Protein AF-A0A1Q3WYA9-F1 (afdb_monomer_lite)

Radius of gyration: 14.24 Å; chains: 1; bounding box: 29×45×31 Å

Secondary structure (DSSP, 8-state):
------HHHHHHHHHHHTTTS--STT-PPPPTTSPPPHHHHHHHHHHHHHHHHTS-TTTTHHHHHHHTT--SSSHHHHHHHHHHHHHHHHHHHHHHHHHHTT-----

Structure (mmCIF, N/CA/C/O backbone):
data_AF-A0A1Q3WYA9-F1
#
_entry.id   AF-A0A1Q3WYA9-F1
#
loop_
_atom_site.group_PDB
_atom_site.id
_atom_site.type_symbol
_atom_site.label_atom_id
_atom_site.label_alt_id
_atom_site.label_comp_id
_atom_site.label_asym_id
_atom_site.label_entity_id
_atom_site.label_seq_id
_atom_site.pdbx_PDB_ins_code
_atom_site.Cartn_x
_atom_site.Cartn_y
_atom_site.Cartn_z
_atom_site.occupancy
_atom_site.B_iso_or_equiv
_atom_site.auth_seq_id
_atom_site.auth_comp_id
_atom_site.auth_asym_id
_atom_site.auth_atom_id
_atom_site.pdbx_PDB_model_num
ATOM 1 N N . MET A 1 1 ? 15.818 13.864 0.229 1.00 31.34 1 MET A N 1
ATOM 2 C CA . MET A 1 1 ? 14.971 14.364 -0.875 1.00 31.34 1 MET A CA 1
ATOM 3 C C . MET A 1 1 ? 13.543 13.961 -0.566 1.00 31.34 1 MET A C 1
ATOM 5 O O . MET A 1 1 ? 13.309 12.777 -0.371 1.00 31.34 1 MET A O 1
ATOM 9 N N . ALA A 1 2 ? 12.631 14.918 -0.400 1.00 34.28 2 ALA A N 1
ATOM 10 C CA . ALA A 1 2 ? 11.231 14.613 -0.121 1.00 34.28 2 ALA A CA 1
ATOM 11 C C . ALA A 1 2 ? 10.570 14.131 -1.419 1.00 34.28 2 ALA A C 1
ATOM 13 O O . ALA A 1 2 ? 10.120 14.933 -2.233 1.00 34.28 2 ALA A O 1
ATOM 14 N N . THR A 1 3 ? 10.584 12.822 -1.653 1.00 47.31 3 THR A N 1
ATOM 15 C CA . THR A 1 3 ? 9.791 12.201 -2.712 1.00 47.31 3 THR A CA 1
ATOM 16 C C . THR A 1 3 ? 8.322 12.401 -2.361 1.00 47.31 3 THR A C 1
ATOM 18 O O . THR A 1 3 ? 7.844 11.914 -1.335 1.00 47.31 3 THR A O 1
ATOM 21 N N . GLN A 1 4 ? 7.603 13.175 -3.176 1.00 56.03 4 GLN A N 1
ATOM 22 C CA . GLN A 1 4 ? 6.151 13.272 -3.057 1.00 56.03 4 GLN A CA 1
ATOM 23 C C . GLN A 1 4 ? 5.555 11.852 -3.094 1.00 56.03 4 GLN A C 1
ATOM 25 O O . GLN A 1 4 ? 6.060 11.013 -3.848 1.00 56.03 4 GLN A O 1
ATOM 30 N N . PRO A 1 5 ? 4.523 11.548 -2.283 1.00 63.25 5 PRO A N 1
ATOM 31 C CA . PRO A 1 5 ? 3.864 10.248 -2.325 1.00 63.25 5 PRO A CA 1
ATOM 32 C C . PRO A 1 5 ? 3.438 9.916 -3.761 1.00 63.25 5 PRO A C 1
ATOM 34 O O . PRO A 1 5 ? 2.602 10.610 -4.337 1.00 63.25 5 PRO A O 1
ATOM 37 N N . ASN A 1 6 ? 4.029 8.873 -4.353 1.00 76.25 6 ASN A N 1
ATOM 38 C CA . ASN A 1 6 ? 3.705 8.462 -5.716 1.00 76.25 6 ASN A CA 1
ATOM 39 C C . ASN A 1 6 ? 2.434 7.605 -5.699 1.00 76.25 6 ASN A C 1
ATOM 41 O O . ASN A 1 6 ? 2.474 6.372 -5.659 1.00 76.25 6 ASN A O 1
ATOM 45 N N . VAL A 1 7 ? 1.295 8.296 -5.679 1.00 82.56 7 VAL A N 1
ATOM 46 C CA . VAL A 1 7 ? -0.028 7.671 -5.623 1.00 82.56 7 VAL A CA 1
ATOM 47 C C . VAL A 1 7 ? -0.285 6.815 -6.863 1.00 82.56 7 VAL A C 1
ATOM 49 O O . VAL A 1 7 ? -0.921 5.773 -6.743 1.00 82.56 7 VAL A O 1
ATOM 52 N N . ASP A 1 8 ? 0.229 7.193 -8.032 1.00 85.81 8 ASP A N 1
ATOM 53 C CA . ASP A 1 8 ? -0.004 6.438 -9.266 1.00 85.81 8 ASP A CA 1
ATOM 54 C C . ASP A 1 8 ? 0.756 5.111 -9.284 1.00 85.81 8 ASP A C 1
ATOM 56 O O . ASP A 1 8 ? 0.204 4.102 -9.719 1.00 85.81 8 ASP A O 1
ATOM 60 N N . LEU A 1 9 ? 1.954 5.061 -8.697 1.00 88.19 9 LEU A N 1
ATOM 61 C CA . LEU A 1 9 ? 2.679 3.808 -8.492 1.00 88.19 9 LEU A CA 1
ATOM 62 C C . LEU A 1 9 ? 1.961 2.886 -7.491 1.00 88.19 9 LEU A C 1
ATOM 64 O O . LEU A 1 9 ? 1.868 1.681 -7.723 1.00 88.19 9 LEU A O 1
ATOM 68 N N . LEU A 1 10 ? 1.388 3.437 -6.412 1.00 89.50 10 LEU A N 1
ATOM 69 C CA . LEU A 1 10 ? 0.550 2.669 -5.479 1.00 89.50 10 LEU A CA 1
ATOM 70 C C . LEU A 1 10 ? -0.722 2.146 -6.165 1.00 89.50 10 LEU A C 1
ATOM 72 O O . LEU A 1 10 ? -1.068 0.976 -5.992 1.00 89.50 10 LEU A O 1
ATOM 76 N N . LYS A 1 11 ? -1.402 2.980 -6.962 1.00 89.12 11 LYS A N 1
ATOM 77 C CA . LYS A 1 11 ? -2.570 2.567 -7.756 1.00 89.12 11 LYS A CA 1
ATOM 78 C C . LYS A 1 11 ? -2.196 1.467 -8.740 1.00 89.12 11 LYS A C 1
ATOM 80 O O . LYS A 1 11 ? -2.910 0.475 -8.803 1.00 89.12 11 LYS A O 1
ATOM 85 N N . GLN A 1 12 ? -1.081 1.606 -9.461 1.00 89.56 12 GLN A N 1
ATOM 86 C CA . GLN A 1 12 ? -0.602 0.591 -10.400 1.00 89.56 12 GLN A CA 1
ATOM 87 C C . GLN A 1 12 ? -0.293 -0.722 -9.684 1.00 89.56 12 GLN A C 1
ATOM 89 O O . GLN A 1 12 ? -0.669 -1.783 -10.175 1.00 89.56 12 GLN A O 1
ATOM 94 N N . TYR A 1 13 ? 0.338 -0.669 -8.511 1.00 90.25 13 TYR A N 1
ATOM 95 C CA . TYR A 1 13 ? 0.599 -1.864 -7.716 1.00 90.25 13 TYR A CA 1
ATOM 96 C C . TYR A 1 13 ? -0.705 -2.547 -7.295 1.00 90.25 13 TYR A C 1
ATOM 98 O O . TYR A 1 13 ? -0.892 -3.725 -7.582 1.00 90.25 13 TYR A O 1
ATOM 106 N N . ILE A 1 14 ? -1.652 -1.803 -6.712 1.00 89.56 14 ILE A N 1
ATOM 107 C CA . ILE A 1 14 ? -2.977 -2.323 -6.337 1.00 89.56 14 ILE A CA 1
ATOM 108 C C . ILE A 1 14 ? -3.692 -2.918 -7.561 1.00 89.56 14 ILE A C 1
ATOM 110 O O . ILE A 1 14 ? -4.142 -4.056 -7.495 1.00 89.56 14 ILE A O 1
ATOM 114 N N . GLN A 1 15 ? -3.726 -2.195 -8.684 1.00 88.88 15 GLN A N 1
ATOM 115 C CA . GLN A 1 15 ? -4.323 -2.619 -9.955 1.00 88.88 15 GLN A CA 1
ATOM 116 C C . GLN A 1 15 ? -3.678 -3.900 -10.502 1.00 88.88 15 GLN A C 1
ATOM 118 O O . GLN A 1 15 ? -4.369 -4.728 -11.080 1.00 88.88 15 GLN A O 1
ATOM 123 N N . THR A 1 16 ? -2.371 -4.086 -10.300 1.00 88.88 16 THR A N 1
ATOM 124 C CA . THR A 1 16 ? -1.647 -5.309 -10.689 1.00 88.88 16 THR A CA 1
ATOM 125 C C . THR A 1 16 ? -2.043 -6.494 -9.809 1.00 88.88 16 THR A C 1
ATOM 127 O O . THR A 1 16 ? -2.221 -7.598 -10.312 1.00 88.88 16 THR A O 1
ATOM 130 N N . LEU A 1 17 ? -2.235 -6.272 -8.504 1.00 84.56 17 LEU A N 1
ATOM 131 C CA . LEU A 1 17 ? -2.651 -7.319 -7.563 1.00 84.56 17 LEU A CA 1
ATOM 132 C C . LEU A 1 17 ? -4.079 -7.819 -7.801 1.00 84.56 17 LEU A C 1
ATOM 134 O O . LEU A 1 17 ? -4.368 -8.986 -7.558 1.00 84.56 17 LEU A O 1
ATOM 138 N N . ILE A 1 18 ? -4.968 -6.931 -8.244 1.00 79.12 18 ILE A N 1
ATOM 139 C CA . ILE A 1 18 ? -6.405 -7.197 -8.416 1.00 79.12 18 ILE A CA 1
ATOM 140 C C . ILE A 1 18 ? -6.830 -7.096 -9.885 1.00 79.12 18 ILE A C 1
ATOM 142 O O . ILE A 1 18 ? -7.98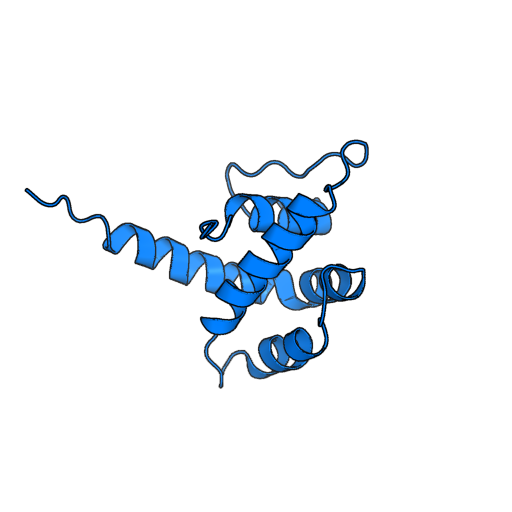1 -6.787 -10.185 1.00 79.12 18 ILE A O 1
ATOM 146 N N . ALA A 1 19 ? -5.894 -7.390 -10.794 1.00 62.94 19 ALA A N 1
ATOM 147 C CA . ALA A 1 19 ? -5.977 -7.190 -12.240 1.00 62.94 19 ALA A CA 1
ATOM 148 C C . ALA A 1 19 ? -7.283 -7.582 -12.969 1.00 62.94 19 ALA A C 1
ATOM 150 O O . ALA A 1 19 ? -7.536 -6.954 -13.997 1.00 62.94 19 ALA A O 1
ATOM 151 N N . PRO A 1 20 ? -8.145 -8.521 -12.519 1.00 68.12 20 PRO A N 1
ATOM 152 C CA . PRO A 1 20 ? -9.459 -8.682 -13.149 1.00 68.12 20 PRO A CA 1
ATOM 153 C C . PRO A 1 20 ? -10.394 -7.459 -13.037 1.00 68.12 20 PRO A C 1
ATOM 155 O O . PRO A 1 20 ? -11.307 -7.337 -13.850 1.00 68.12 20 PRO A O 1
ATOM 158 N N . GLU A 1 21 ? -10.203 -6.550 -12.076 1.00 64.81 21 GLU A N 1
ATOM 159 C CA . GLU A 1 21 ? -11.083 -5.389 -11.872 1.00 64.81 21 GLU A CA 1
ATOM 160 C C . GLU A 1 21 ? -10.386 -4.092 -12.319 1.00 64.81 21 GLU A C 1
ATOM 162 O O . GLU A 1 21 ? -9.362 -3.720 -11.758 1.00 64.81 21 GLU A O 1
ATOM 167 N N . ALA A 1 22 ? -10.919 -3.363 -13.307 1.00 69.81 22 ALA A N 1
ATOM 168 C CA . ALA A 1 22 ? -10.389 -2.055 -13.722 1.00 69.81 22 ALA A CA 1
ATOM 169 C C . ALA A 1 22 ? -10.827 -0.954 -12.738 1.00 69.81 22 ALA A C 1
ATOM 171 O O . ALA A 1 22 ? -11.840 -0.286 -12.942 1.00 69.81 22 ALA A O 1
ATOM 172 N N . ILE A 1 23 ? -10.088 -0.793 -11.639 1.00 79.81 23 ILE A N 1
ATOM 173 C CA . ILE A 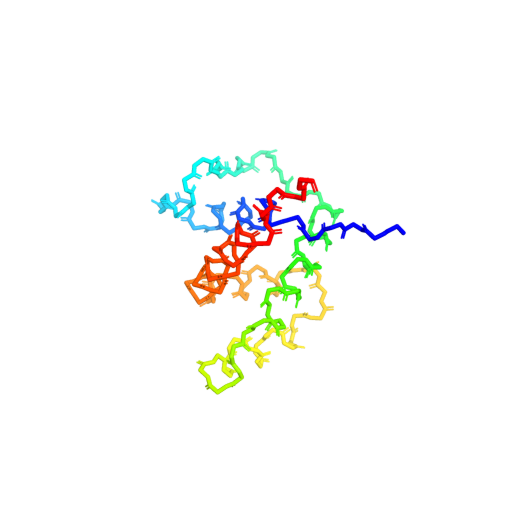1 23 ? -10.534 0.026 -10.501 1.00 79.81 23 ILE A CA 1
ATOM 174 C C . ILE A 1 23 ? -10.094 1.481 -10.622 1.00 79.81 23 ILE A C 1
ATOM 176 O O . ILE A 1 23 ? -10.806 2.390 -10.196 1.00 79.81 23 ILE A O 1
ATOM 180 N N . PHE A 1 24 ? -8.929 1.718 -11.220 1.00 80.50 24 PHE A N 1
ATOM 181 C CA . PHE A 1 24 ? -8.400 3.060 -11.421 1.00 80.50 24 PHE A CA 1
ATOM 182 C C . PHE A 1 24 ? -8.415 3.418 -12.914 1.00 80.50 24 PHE A C 1
ATOM 184 O O . PHE A 1 24 ? -7.588 2.903 -13.670 1.00 80.50 24 PHE A O 1
ATOM 191 N N . PRO A 1 25 ? -9.313 4.317 -13.363 1.00 78.38 25 PRO A N 1
ATOM 192 C CA . PRO A 1 25 ? -9.334 4.763 -14.752 1.00 78.38 25 PRO A CA 1
ATOM 193 C C . PRO A 1 25 ? -7.979 5.356 -15.155 1.00 78.38 25 PRO A C 1
ATOM 195 O O . PRO A 1 25 ? -7.441 6.208 -14.447 1.00 78.38 25 PRO A O 1
ATOM 198 N N . GLY A 1 26 ? -7.430 4.907 -16.284 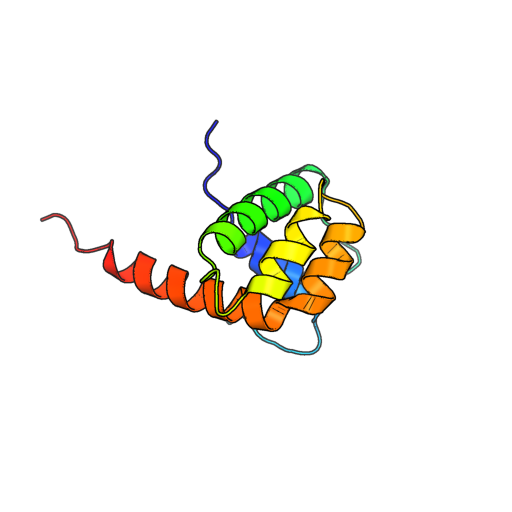1.00 80.00 26 GLY A N 1
ATOM 199 C CA . GLY A 1 26 ? -6.143 5.384 -16.802 1.00 80.00 26 GLY A CA 1
ATOM 200 C C . GLY A 1 26 ? -4.899 4.779 -16.139 1.00 80.00 26 GLY A C 1
ATOM 201 O O . GLY A 1 26 ? -3.792 5.158 -16.509 1.00 80.00 26 GLY A O 1
ATOM 202 N N . ILE A 1 27 ? -5.048 3.838 -15.199 1.00 83.00 27 ILE A N 1
ATOM 203 C CA . ILE A 1 27 ? -3.923 3.089 -14.626 1.00 83.00 27 ILE A CA 1
ATOM 204 C C . ILE A 1 27 ? -3.899 1.684 -15.221 1.00 83.00 27 ILE A C 1
ATOM 206 O O . ILE A 1 27 ? -4.789 0.872 -14.973 1.00 83.00 27 ILE A O 1
ATOM 210 N N . THR A 1 28 ? -2.847 1.382 -15.974 1.00 82.31 28 THR A N 1
ATOM 211 C CA . THR A 1 28 ? -2.642 0.050 -16.547 1.00 82.31 28 THR A CA 1
ATOM 212 C C . THR A 1 28 ? -1.946 -0.857 -15.527 1.00 82.31 28 THR A C 1
ATOM 214 O O . THR A 1 28 ? -0.913 -0.445 -14.976 1.00 82.31 28 THR A O 1
ATOM 217 N N . PRO A 1 29 ? -2.465 -2.076 -15.260 1.00 84.81 29 PRO A N 1
ATOM 218 C CA . PRO A 1 29 ? -1.759 -3.057 -14.442 1.00 84.81 29 PRO A CA 1
ATOM 219 C C . PRO A 1 29 ? -0.392 -3.365 -15.052 1.00 84.81 29 PRO A C 1
ATOM 221 O O . PRO A 1 29 ? -0.217 -3.357 -16.272 1.00 84.81 29 PRO A O 1
ATOM 224 N N . ARG A 1 30 ? 0.595 -3.625 -14.200 1.00 86.75 30 ARG A N 1
ATOM 225 C CA . ARG A 1 30 ? 1.928 -3.984 -14.661 1.00 86.75 30 ARG A CA 1
ATOM 226 C C . ARG A 1 30 ? 1.931 -5.445 -15.111 1.00 86.75 30 ARG A C 1
ATOM 228 O O . ARG A 1 30 ? 1.329 -6.305 -14.475 1.00 86.75 30 ARG A O 1
ATOM 235 N N . HIS A 1 31 ? 2.594 -5.709 -16.231 1.00 80.56 31 HIS A N 1
ATOM 236 C CA . HIS A 1 31 ? 2.758 -7.063 -16.748 1.00 80.56 31 HIS A CA 1
ATOM 237 C C . HIS A 1 31 ? 3.668 -7.875 -15.823 1.00 80.56 31 HIS A C 1
ATOM 239 O O . HIS A 1 31 ? 4.619 -7.327 -15.271 1.00 80.56 31 HIS A O 1
ATOM 245 N N . PHE A 1 32 ? 3.412 -9.181 -15.704 1.00 67.31 32 PHE A N 1
ATOM 246 C CA . PHE A 1 32 ? 4.198 -10.092 -14.861 1.00 67.31 32 PHE A CA 1
ATOM 247 C C . PHE A 1 32 ? 5.700 -10.100 -15.192 1.00 67.31 32 PHE A C 1
ATOM 249 O O . PHE A 1 32 ? 6.511 -10.298 -14.300 1.00 67.31 32 PHE A O 1
ATOM 256 N N . GLU A 1 33 ? 6.074 -9.837 -16.447 1.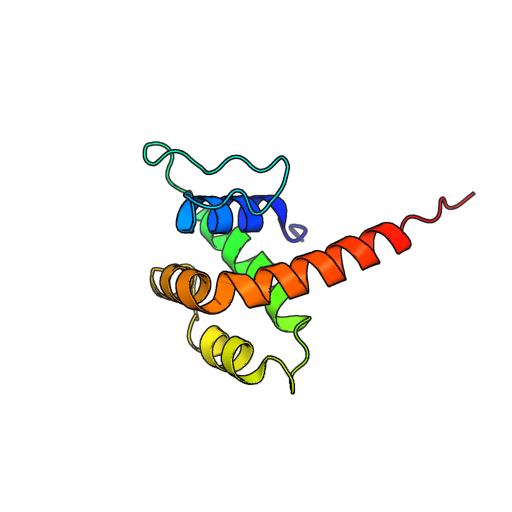00 75.00 33 GLU A N 1
ATOM 257 C CA . GLU A 1 33 ? 7.474 -9.780 -16.901 1.00 75.00 33 GLU A CA 1
ATOM 258 C C . GLU A 1 33 ? 8.213 -8.505 -16.462 1.00 75.00 33 GLU A C 1
ATOM 260 O O . GLU A 1 33 ? 9.438 -8.440 -16.524 1.00 75.00 33 GLU A O 1
ATOM 265 N N . ASN A 1 34 ? 7.479 -7.492 -15.997 1.00 80.81 34 ASN A N 1
ATOM 266 C CA . ASN A 1 34 ? 8.029 -6.238 -15.500 1.00 80.81 34 ASN A CA 1
ATOM 267 C C . ASN A 1 34 ? 7.758 -6.151 -13.999 1.00 80.81 34 ASN A C 1
ATOM 269 O O . ASN A 1 34 ? 6.792 -5.533 -13.564 1.00 80.81 34 ASN A O 1
ATOM 273 N N . GLU A 1 35 ? 8.588 -6.788 -13.182 1.00 85.00 35 GLU A N 1
ATOM 274 C CA . GLU A 1 35 ? 8.416 -6.723 -11.731 1.00 85.00 35 GLU A CA 1
ATOM 275 C C . GLU A 1 35 ? 8.653 -5.304 -11.186 1.00 85.00 35 GLU A C 1
ATOM 277 O O . GLU A 1 35 ? 9.324 -4.461 -11.788 1.00 85.00 35 GLU A O 1
ATOM 282 N N . PHE A 1 36 ? 8.081 -5.016 -10.017 1.00 88.88 36 PHE A N 1
ATOM 283 C CA . PHE A 1 36 ? 8.373 -3.775 -9.306 1.00 88.88 36 PHE A CA 1
ATOM 284 C C . PHE A 1 36 ? 9.776 -3.853 -8.712 1.00 88.88 36 PHE A C 1
ATOM 286 O O . PHE A 1 36 ? 10.081 -4.746 -7.918 1.00 88.88 36 PHE A O 1
ATOM 293 N N . SER A 1 37 ? 10.618 -2.886 -9.058 1.00 90.12 37 SER A N 1
ATOM 294 C CA . SER A 1 37 ? 11.950 -2.757 -8.479 1.00 90.12 37 SER A CA 1
ATOM 295 C C . SER A 1 37 ? 11.878 -2.483 -6.975 1.00 90.12 37 SER A C 1
ATOM 297 O O . SER A 1 37 ? 10.886 -1.976 -6.444 1.00 90.12 37 SER A O 1
ATOM 299 N N . ARG A 1 38 ? 12.973 -2.755 -6.260 1.00 88.75 38 ARG A N 1
ATOM 300 C CA . ARG A 1 38 ? 13.065 -2.476 -4.820 1.00 88.75 38 ARG A CA 1
ATOM 301 C C . ARG A 1 38 ? 12.749 -1.014 -4.480 1.00 88.75 38 ARG A C 1
ATOM 303 O O . ARG A 1 38 ? 12.003 -0.759 -3.541 1.00 88.75 38 ARG A O 1
ATOM 310 N N . THR A 1 39 ? 13.277 -0.074 -5.260 1.00 88.75 39 THR A N 1
ATOM 311 C CA . THR A 1 39 ? 13.036 1.364 -5.076 1.00 88.75 39 THR A CA 1
ATOM 312 C C . THR A 1 39 ? 11.560 1.715 -5.266 1.00 88.75 39 THR A C 1
ATOM 314 O O . THR A 1 39 ? 11.007 2.516 -4.514 1.00 88.75 39 THR A O 1
ATOM 317 N N . GLU A 1 40 ? 10.889 1.088 -6.235 1.00 89.62 40 GLU A N 1
ATOM 318 C CA . GLU A 1 40 ? 9.447 1.257 -6.429 1.00 89.62 40 GLU A CA 1
ATOM 319 C C . GLU A 1 40 ? 8.651 0.687 -5.255 1.00 89.62 40 GLU A C 1
ATOM 321 O O . GLU A 1 40 ? 7.740 1.350 -4.768 1.00 89.62 40 GLU A O 1
ATOM 326 N N . LEU A 1 41 ? 9.014 -0.493 -4.746 1.00 90.81 41 LEU A N 1
ATOM 327 C CA . LEU A 1 41 ? 8.371 -1.082 -3.567 1.00 90.81 41 LEU A CA 1
ATOM 328 C C . LEU A 1 41 ? 8.546 -0.205 -2.317 1.00 90.81 41 LEU A C 1
ATOM 330 O O . LEU A 1 41 ? 7.607 -0.055 -1.534 1.00 90.81 41 LEU A O 1
ATOM 334 N N . GLU A 1 42 ? 9.713 0.415 -2.142 1.00 90.69 42 GLU A N 1
ATOM 335 C CA . GLU A 1 42 ? 9.963 1.394 -1.078 1.00 90.69 42 GLU A CA 1
ATOM 336 C C . GLU A 1 42 ? 9.086 2.647 -1.245 1.00 90.69 42 GLU A C 1
ATOM 338 O O . GLU A 1 42 ? 8.462 3.098 -0.279 1.00 90.69 42 GLU A O 1
ATOM 343 N N . ALA A 1 43 ? 8.955 3.166 -2.469 1.00 88.50 43 ALA A N 1
ATOM 344 C CA . ALA A 1 43 ? 8.074 4.294 -2.770 1.00 88.50 43 ALA A CA 1
ATOM 345 C C . ALA A 1 43 ? 6.586 3.957 -2.549 1.00 88.50 43 ALA A C 1
ATOM 347 O O . ALA A 1 43 ? 5.845 4.766 -1.983 1.00 88.50 43 ALA A O 1
ATOM 348 N N . ILE A 1 44 ? 6.156 2.750 -2.929 1.00 90.50 44 ILE A N 1
ATOM 349 C CA . ILE A 1 44 ? 4.805 2.226 -2.681 1.00 90.50 44 ILE A CA 1
ATOM 350 C C . ILE A 1 44 ? 4.543 2.151 -1.180 1.00 90.50 44 ILE A C 1
ATOM 352 O O . ILE A 1 44 ? 3.521 2.652 -0.715 1.00 90.50 44 ILE A O 1
ATOM 356 N N . TYR A 1 45 ? 5.469 1.581 -0.408 1.00 91.50 45 TYR A N 1
ATOM 357 C CA . TYR A 1 45 ? 5.339 1.476 1.044 1.00 91.50 45 TYR A CA 1
ATOM 358 C C . TYR A 1 45 ? 5.273 2.850 1.727 1.00 91.50 45 TYR A C 1
ATOM 360 O O . TYR A 1 45 ? 4.451 3.071 2.624 1.00 91.50 45 TYR A O 1
ATOM 368 N N . PHE A 1 46 ? 6.091 3.804 1.277 1.00 89.81 46 PHE A N 1
ATOM 369 C CA . PHE A 1 46 ? 6.042 5.181 1.762 1.00 89.81 46 PHE A CA 1
ATOM 370 C C . PHE A 1 46 ? 4.688 5.841 1.458 1.00 89.81 46 PHE A C 1
ATOM 372 O O . PHE A 1 46 ? 4.052 6.405 2.353 1.00 89.81 46 PHE A O 1
ATOM 379 N N . CYS A 1 47 ? 4.200 5.709 0.222 1.00 89.31 47 CYS A N 1
ATOM 380 C CA . CYS A 1 47 ? 2.894 6.228 -0.172 1.00 89.31 47 CYS A CA 1
ATOM 381 C C . CYS A 1 47 ? 1.757 5.567 0.621 1.00 89.31 47 CYS A C 1
ATOM 383 O O . CYS A 1 47 ? 0.833 6.240 1.075 1.00 89.31 47 CYS A O 1
ATOM 385 N N . LEU A 1 48 ? 1.840 4.258 0.850 1.00 90.50 48 LEU A N 1
ATOM 386 C CA . LEU A 1 48 ? 0.862 3.513 1.629 1.00 90.50 48 LEU A CA 1
ATOM 387 C C . LEU A 1 48 ? 0.827 3.980 3.088 1.00 90.50 48 LEU A C 1
ATOM 389 O O . LEU A 1 48 ? -0.250 4.190 3.642 1.00 90.50 48 LEU A O 1
ATOM 393 N N . THR A 1 49 ? 1.995 4.235 3.682 1.00 90.62 49 THR A N 1
ATOM 394 C CA . THR A 1 49 ? 2.108 4.831 5.022 1.00 90.62 49 THR A CA 1
ATOM 395 C C . THR A 1 49 ? 1.390 6.175 5.090 1.00 90.62 49 THR A C 1
ATOM 397 O O . THR A 1 49 ? 0.693 6.456 6.066 1.00 90.62 49 THR A O 1
ATOM 400 N N . PHE A 1 50 ? 1.534 7.006 4.055 1.00 88.62 50 PHE A N 1
ATOM 401 C CA . PHE A 1 50 ? 0.835 8.283 3.970 1.00 88.62 50 PHE A CA 1
ATOM 402 C C . PHE A 1 50 ? -0.686 8.097 3.885 1.00 88.62 50 PHE A C 1
ATOM 404 O O . PHE A 1 50 ? -1.408 8.706 4.670 1.00 88.62 50 PHE A O 1
ATOM 411 N N . VAL A 1 51 ? -1.173 7.214 3.006 1.00 89.69 51 VAL A N 1
ATOM 412 C CA . VAL A 1 51 ? -2.612 6.925 2.845 1.00 89.69 51 VAL A CA 1
ATOM 413 C C . VAL A 1 51 ? -3.229 6.405 4.145 1.00 89.69 51 VAL A C 1
ATOM 415 O O . VAL A 1 51 ? -4.270 6.898 4.574 1.00 89.69 51 VAL A O 1
ATOM 418 N N . VAL A 1 52 ? -2.577 5.453 4.816 1.00 91.25 52 VAL A N 1
ATOM 419 C CA . VAL A 1 52 ? -3.075 4.876 6.076 1.00 91.25 52 VAL A CA 1
ATOM 420 C C . VAL A 1 52 ? -3.164 5.932 7.183 1.00 91.25 52 VAL A C 1
ATOM 422 O O . VAL A 1 52 ? -4.098 5.892 7.980 1.00 91.25 52 VAL A O 1
ATOM 425 N N . LYS A 1 53 ? -2.253 6.914 7.217 1.00 90.00 53 LYS A N 1
ATOM 426 C CA . LYS A 1 53 ? -2.316 8.034 8.176 1.00 90.00 53 LYS A CA 1
ATOM 427 C C . LYS A 1 53 ? -3.532 8.944 7.976 1.00 90.00 53 LYS A C 1
ATOM 429 O O . LYS A 1 53 ? -3.945 9.583 8.935 1.00 90.00 53 LYS A O 1
ATOM 434 N N . GLN A 1 54 ? -4.108 8.985 6.774 1.00 87.75 54 GLN A N 1
ATOM 435 C CA . GLN A 1 54 ? -5.333 9.745 6.486 1.00 87.75 54 GLN A CA 1
ATOM 436 C C . GLN A 1 54 ? -6.614 8.964 6.827 1.00 87.75 54 GLN A C 1
ATOM 438 O O . GLN A 1 54 ? -7.722 9.493 6.727 1.00 87.75 54 GLN A O 1
ATOM 443 N N . ALA A 1 55 ? -6.500 7.687 7.203 1.00 89.88 55 ALA A N 1
ATOM 444 C CA . ALA A 1 55 ? -7.654 6.854 7.496 1.00 89.88 55 ALA A CA 1
ATOM 445 C C . ALA A 1 55 ? -8.340 7.297 8.800 1.00 89.88 55 ALA A C 1
ATOM 447 O O . ALA A 1 55 ? -7.697 7.451 9.836 1.00 89.88 55 ALA A O 1
ATOM 448 N N . ASN A 1 56 ? -9.673 7.420 8.781 1.00 89.00 56 ASN A N 1
ATOM 449 C CA . ASN A 1 56 ? -10.444 7.630 10.009 1.00 89.00 56 ASN A CA 1
ATOM 450 C C . ASN A 1 56 ? -10.186 6.475 11.011 1.00 89.00 56 ASN A C 1
ATOM 452 O O . ASN A 1 56 ? -10.449 5.320 10.657 1.00 89.00 56 ASN A O 1
ATOM 456 N N . PRO A 1 57 ? -9.719 6.755 12.244 1.00 89.12 57 PRO A N 1
ATOM 457 C CA . PRO A 1 57 ? -9.273 5.725 13.182 1.00 89.12 57 PRO A CA 1
ATOM 458 C C . PRO A 1 57 ? -10.403 4.863 13.750 1.00 89.12 57 PRO A C 1
ATOM 460 O O . PRO A 1 57 ? -10.158 3.713 14.107 1.00 89.12 57 PRO A O 1
ATOM 463 N N . VAL A 1 58 ? -11.630 5.388 13.795 1.00 89.38 58 VAL A N 1
ATOM 464 C CA . VAL A 1 58 ? -12.816 4.656 14.264 1.00 89.38 58 VAL A CA 1
ATOM 465 C C . VAL A 1 58 ? -13.333 3.736 13.160 1.00 89.38 58 VAL A C 1
ATOM 467 O O . VAL A 1 58 ? -13.575 2.556 13.391 1.00 89.38 58 VAL A O 1
ATOM 470 N N . LYS A 1 59 ? -13.444 4.249 11.929 1.00 89.69 59 LYS A N 1
ATOM 471 C CA . LYS A 1 59 ? -13.982 3.492 10.786 1.00 89.69 59 LYS A CA 1
ATOM 472 C C . LYS A 1 59 ? -13.000 2.453 10.232 1.00 89.69 59 LYS A C 1
ATOM 474 O O . LYS A 1 59 ? -13.429 1.415 9.739 1.00 89.69 59 LYS A O 1
ATOM 479 N N . HIS A 1 60 ? -11.695 2.720 10.294 1.00 93.19 60 HIS A N 1
ATOM 480 C CA . HIS A 1 60 ? -10.656 1.905 9.648 1.00 93.19 60 HIS A CA 1
ATOM 481 C C . HIS A 1 60 ? -9.673 1.280 10.650 1.00 93.19 60 HIS A C 1
ATOM 483 O O . HIS A 1 60 ? -8.507 1.041 10.323 1.00 93.19 60 HIS A O 1
ATOM 489 N N . GLN A 1 61 ? -10.124 0.992 11.875 1.00 93.06 61 GLN A N 1
ATOM 490 C CA . GLN A 1 61 ? -9.276 0.443 12.938 1.00 93.06 61 GLN A CA 1
ATOM 491 C C . GLN A 1 61 ? -8.537 -0.838 12.510 1.00 93.06 61 GLN A C 1
ATOM 493 O O . GLN A 1 61 ? -7.343 -0.986 12.787 1.00 93.06 61 GLN A O 1
ATOM 498 N N . ALA A 1 62 ? -9.222 -1.749 11.809 1.00 93.38 62 ALA A N 1
ATOM 499 C CA . ALA A 1 62 ? -8.643 -3.005 11.330 1.00 93.38 62 ALA A CA 1
ATOM 500 C C . ALA A 1 62 ? -7.527 -2.782 10.294 1.00 93.38 62 ALA A C 1
ATOM 502 O O . ALA A 1 62 ? -6.467 -3.403 10.394 1.00 93.38 62 ALA A O 1
ATOM 503 N N . LEU A 1 63 ? -7.730 -1.853 9.353 1.00 94.06 63 LEU A N 1
ATOM 504 C CA . LEU A 1 63 ? -6.730 -1.455 8.359 1.00 94.06 63 LEU A CA 1
ATOM 505 C C . LEU A 1 63 ? -5.498 -0.854 9.041 1.00 94.06 63 LEU A C 1
ATOM 507 O O . LEU A 1 63 ? -4.379 -1.297 8.790 1.00 94.06 63 LEU A O 1
ATOM 511 N N . ILE A 1 64 ? -5.688 0.089 9.967 1.00 93.62 64 ILE A N 1
ATOM 512 C CA . ILE A 1 64 ? -4.579 0.736 10.687 1.00 93.62 64 ILE A CA 1
ATOM 513 C C . ILE A 1 64 ? -3.799 -0.288 11.521 1.00 93.62 64 ILE A C 1
ATOM 515 O O . ILE A 1 64 ? -2.568 -0.303 11.509 1.00 93.62 64 ILE A O 1
ATOM 519 N N . SER A 1 65 ? -4.504 -1.164 12.237 1.00 92.62 65 SER A N 1
ATOM 520 C CA . SER A 1 65 ? -3.878 -2.162 13.114 1.00 92.62 65 SER A CA 1
ATOM 521 C C . SER A 1 65 ? -3.118 -3.226 12.326 1.00 92.62 65 SER A C 1
ATOM 523 O O . SER A 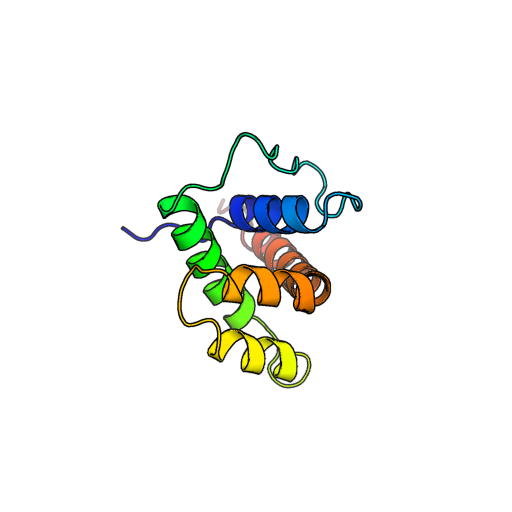1 65 ? -2.052 -3.664 12.757 1.00 92.62 65 SER A O 1
ATOM 525 N N . SER A 1 66 ? -3.636 -3.613 11.160 1.00 92.81 66 SER A N 1
ATOM 526 C CA . SER A 1 66 ? -2.963 -4.557 10.267 1.00 92.81 66 SER A CA 1
ATOM 527 C C . SER A 1 66 ? -1.734 -3.926 9.619 1.00 92.81 66 SER A C 1
ATOM 529 O O . SER A 1 66 ? -0.684 -4.564 9.563 1.00 92.81 66 SER A O 1
ATOM 531 N N . PHE A 1 67 ? -1.815 -2.651 9.221 1.00 93.31 67 PHE A N 1
ATOM 532 C CA . PHE A 1 67 ? -0.684 -1.949 8.614 1.00 93.31 67 PHE A CA 1
ATOM 533 C C . PHE A 1 67 ? 0.507 -1.816 9.567 1.00 93.31 67 PHE A C 1
ATOM 535 O O . PHE A 1 67 ? 1.646 -1.955 9.141 1.00 93.31 67 PHE A O 1
ATOM 542 N N . LYS A 1 68 ? 0.268 -1.647 10.875 1.00 90.00 68 LYS A N 1
ATOM 543 C CA . LYS A 1 68 ? 1.345 -1.607 11.885 1.00 90.00 68 LYS A CA 1
ATOM 544 C C . LYS A 1 68 ? 2.244 -2.850 11.881 1.00 90.00 68 LYS A C 1
ATOM 546 O O . LYS A 1 68 ? 3.367 -2.756 12.360 1.00 90.00 68 LYS A O 1
ATOM 551 N N . ARG A 1 69 ? 1.766 -3.990 11.365 1.00 89.19 69 ARG A N 1
ATOM 552 C CA . ARG A 1 69 ? 2.533 -5.245 11.244 1.00 89.19 69 ARG A CA 1
ATOM 553 C C . ARG A 1 69 ? 3.353 -5.316 9.952 1.00 89.19 69 ARG A C 1
ATOM 555 O O . ARG A 1 69 ? 4.273 -6.124 9.841 1.00 89.19 69 ARG A O 1
ATOM 562 N N . VAL A 1 70 ? 3.036 -4.471 8.972 1.00 86.38 70 VAL A N 1
ATOM 563 C CA . VAL A 1 70 ? 3.775 -4.325 7.716 1.00 86.38 70 VAL A CA 1
ATOM 564 C C . VAL A 1 70 ? 4.950 -3.389 7.990 1.00 86.38 70 VAL A C 1
ATOM 566 O O . VAL A 1 70 ? 4.897 -2.206 7.706 1.00 86.38 70 VAL A O 1
ATOM 569 N N . HIS A 1 71 ? 6.004 -3.890 8.630 1.00 79.31 71 HIS A N 1
ATOM 570 C CA . HIS A 1 71 ? 7.136 -3.049 9.049 1.00 79.31 71 HIS A CA 1
ATOM 571 C C . HIS A 1 71 ? 8.056 -2.608 7.895 1.00 79.31 71 HIS A C 1
ATOM 573 O O . HIS A 1 71 ? 8.883 -1.717 8.079 1.00 79.31 71 HIS A O 1
ATOM 579 N N . LYS A 1 72 ? 7.971 -3.267 6.731 1.00 82.19 72 LYS A N 1
ATOM 580 C CA . LYS A 1 72 ? 8.865 -3.058 5.583 1.00 82.19 72 LYS A CA 1
ATOM 581 C C . LYS A 1 72 ? 8.194 -3.451 4.256 1.00 82.19 72 LYS A C 1
ATOM 583 O O . LYS A 1 72 ? 7.280 -4.278 4.287 1.00 82.19 72 LYS A O 1
ATOM 588 N N . PRO A 1 73 ? 8.662 -2.927 3.105 1.00 80.44 73 PRO A N 1
ATOM 589 C CA . PRO A 1 73 ? 8.219 -3.363 1.779 1.00 80.44 73 PRO A CA 1
ATOM 590 C C . PRO A 1 73 ? 8.646 -4.815 1.530 1.00 80.44 73 PRO A C 1
ATOM 592 O O . PRO A 1 73 ? 9.776 -5.103 1.145 1.00 80.44 73 PRO A O 1
ATOM 595 N N . ASN A 1 74 ? 7.754 -5.754 1.824 1.00 81.69 74 ASN A N 1
ATOM 596 C CA . ASN A 1 74 ? 7.963 -7.186 1.637 1.00 81.69 74 ASN A CA 1
ATOM 597 C C . ASN A 1 74 ? 6.626 -7.882 1.341 1.00 81.69 74 ASN A C 1
ATOM 599 O O . ASN A 1 74 ? 5.599 -7.236 1.139 1.00 81.69 74 ASN A O 1
ATOM 603 N N . LEU A 1 75 ? 6.618 -9.213 1.389 1.00 85.31 75 LEU A N 1
ATOM 604 C CA . LEU A 1 75 ? 5.414 -10.014 1.185 1.00 85.31 75 LEU A CA 1
ATOM 605 C C . LEU A 1 75 ? 4.252 -9.643 2.136 1.00 85.31 75 LEU A C 1
ATOM 607 O O . LEU A 1 75 ? 3.093 -9.762 1.759 1.00 85.31 75 LEU A O 1
ATOM 611 N N . ALA A 1 76 ? 4.518 -9.119 3.338 1.00 86.44 76 ALA A N 1
ATOM 612 C CA . ALA A 1 76 ? 3.453 -8.647 4.228 1.00 86.44 76 ALA A CA 1
ATOM 613 C C . ALA A 1 76 ? 2.710 -7.429 3.653 1.00 86.44 76 ALA A C 1
ATOM 615 O O . ALA A 1 76 ? 1.505 -7.305 3.854 1.00 86.44 76 ALA A O 1
ATOM 616 N N . MET A 1 77 ? 3.398 -6.563 2.899 1.00 90.50 77 MET A N 1
ATOM 617 C CA . MET A 1 77 ? 2.767 -5.450 2.183 1.00 90.50 77 MET A CA 1
ATOM 618 C C . MET A 1 77 ? 1.818 -5.964 1.098 1.00 90.50 77 MET A C 1
ATOM 620 O O . MET A 1 77 ? 0.715 -5.442 0.958 1.00 90.50 77 MET A O 1
ATOM 624 N N . HIS A 1 78 ? 2.222 -7.015 0.382 1.00 88.88 78 HIS A N 1
ATOM 625 C CA . HIS A 1 78 ? 1.398 -7.668 -0.631 1.00 88.88 78 HIS A CA 1
ATOM 626 C C . HIS A 1 78 ? 0.103 -8.226 -0.022 1.00 88.88 78 HIS A C 1
ATOM 628 O O . HIS A 1 78 ? -0.989 -7.869 -0.461 1.00 88.88 78 HIS A O 1
ATOM 634 N N . TRP A 1 79 ? 0.211 -9.019 1.051 1.00 89.81 79 TRP A N 1
ATOM 635 C CA . TRP A 1 79 ? -0.955 -9.572 1.752 1.00 89.81 79 TRP A CA 1
ATOM 636 C C . TRP A 1 79 ? -1.853 -8.493 2.355 1.00 89.81 79 TRP A C 1
ATOM 638 O O . TRP A 1 79 ? -3.077 -8.588 2.285 1.00 89.81 79 TRP A O 1
ATOM 648 N N . PHE A 1 80 ? -1.257 -7.444 2.920 1.00 93.31 80 PHE A N 1
ATOM 649 C CA . PHE A 1 80 ? -2.007 -6.312 3.446 1.00 93.31 80 PHE A CA 1
ATOM 650 C C . PHE A 1 80 ? -2.821 -5.615 2.351 1.00 93.31 80 PHE A C 1
ATOM 652 O O . PHE A 1 80 ? -4.009 -5.356 2.538 1.00 93.31 80 PHE A O 1
ATOM 659 N N . LEU A 1 81 ? -2.211 -5.342 1.197 1.00 90.94 81 LEU A N 1
ATOM 660 C CA . LEU A 1 81 ? -2.909 -4.711 0.080 1.00 90.94 81 LEU A CA 1
ATOM 661 C C . LEU A 1 81 ? -4.017 -5.618 -0.458 1.00 90.94 81 LEU A C 1
ATOM 663 O O . LEU A 1 81 ? -5.140 -5.147 -0.617 1.00 90.94 81 LEU A O 1
ATOM 667 N N . ALA A 1 82 ? -3.760 -6.917 -0.621 1.00 88.44 82 ALA A N 1
ATOM 668 C CA . ALA A 1 82 ? -4.779 -7.886 -1.025 1.00 88.44 82 ALA A CA 1
ATOM 669 C C . ALA A 1 82 ? -5.982 -7.942 -0.057 1.00 88.44 82 ALA A C 1
ATOM 671 O O . ALA A 1 82 ? -7.115 -8.124 -0.495 1.00 88.44 82 ALA A O 1
ATOM 672 N N . ALA A 1 83 ? -5.768 -7.732 1.246 1.00 91.75 83 ALA A N 1
ATOM 673 C CA . ALA A 1 83 ? -6.839 -7.739 2.243 1.00 91.75 83 ALA A CA 1
ATOM 674 C C . ALA A 1 83 ? -7.616 -6.410 2.337 1.00 91.75 83 ALA A C 1
ATOM 676 O O . ALA A 1 83 ? -8.816 -6.413 2.616 1.00 91.75 83 ALA A O 1
ATOM 677 N N . PHE A 1 84 ? -6.953 -5.267 2.127 1.00 93.69 84 PHE A N 1
ATOM 678 C CA . PHE A 1 84 ? -7.514 -3.943 2.445 1.00 93.69 84 PHE A CA 1
ATOM 679 C C . PHE A 1 84 ? -7.679 -3.000 1.244 1.00 93.69 84 PHE A C 1
ATOM 681 O O . PHE A 1 84 ? -8.076 -1.846 1.433 1.00 93.69 84 PHE A O 1
ATOM 688 N N . TRP A 1 85 ? -7.437 -3.459 0.011 1.00 90.62 85 TRP A N 1
ATOM 689 C CA . TRP A 1 85 ? -7.456 -2.613 -1.190 1.00 90.62 85 TRP A CA 1
ATOM 690 C C . TRP A 1 85 ? -8.741 -1.776 -1.349 1.00 90.62 85 TRP A C 1
ATOM 692 O O . TRP A 1 85 ? -8.647 -0.588 -1.648 1.00 90.62 85 TRP A O 1
ATOM 702 N N . ARG A 1 86 ? -9.934 -2.325 -1.062 1.00 90.25 86 ARG A N 1
ATOM 703 C CA . ARG A 1 86 ? -11.228 -1.600 -1.161 1.00 90.25 86 ARG A CA 1
ATOM 704 C C . ARG A 1 86 ? -11.302 -0.379 -0.238 1.00 90.25 86 ARG A C 1
ATOM 706 O O . ARG A 1 86 ? -11.771 0.693 -0.626 1.00 90.25 86 ARG A O 1
ATOM 713 N N . GLN A 1 87 ? -10.825 -0.539 0.994 1.00 91.69 87 GLN A N 1
ATOM 714 C CA . GLN A 1 87 ? -10.791 0.544 1.979 1.00 91.69 87 GLN A CA 1
ATOM 715 C C . GLN A 1 87 ? -9.735 1.584 1.592 1.00 91.69 87 GLN A C 1
ATOM 717 O O . GLN A 1 87 ? -10.000 2.784 1.658 1.00 91.69 87 GLN A O 1
ATOM 722 N N . LEU A 1 88 ? -8.570 1.129 1.118 1.00 90.62 88 LEU A N 1
ATOM 723 C CA . LEU A 1 88 ? -7.499 2.006 0.647 1.00 90.62 88 LEU A CA 1
ATOM 724 C C . LEU A 1 88 ? -7.941 2.858 -0.542 1.00 90.62 88 LEU A C 1
ATOM 726 O O . LEU A 1 88 ? -7.721 4.063 -0.520 1.00 90.62 88 LEU A O 1
ATOM 730 N N . ILE A 1 89 ? -8.626 2.275 -1.528 1.00 88.81 89 ILE A N 1
ATOM 731 C CA . ILE A 1 89 ? -9.213 3.018 -2.651 1.00 88.81 89 ILE A CA 1
ATOM 732 C C . ILE A 1 89 ? -10.139 4.123 -2.159 1.00 88.81 89 ILE A C 1
ATOM 734 O O . ILE A 1 89 ? -10.041 5.253 -2.627 1.00 88.81 89 ILE A O 1
ATOM 738 N N . SER A 1 90 ? -11.018 3.811 -1.206 1.00 88.56 90 SER A N 1
ATOM 739 C CA . SER A 1 90 ? -11.965 4.792 -0.670 1.00 88.56 90 SER A CA 1
ATOM 740 C C . SER A 1 90 ? -11.230 5.990 -0.061 1.00 88.56 90 SER A C 1
ATOM 742 O O . SER A 1 90 ? -11.583 7.137 -0.327 1.00 88.56 90 SER A O 1
ATOM 744 N N . ILE A 1 91 ? -10.159 5.734 0.698 1.00 89.25 91 ILE A N 1
ATOM 745 C CA . ILE A 1 91 ? -9.311 6.783 1.281 1.00 89.25 91 ILE A CA 1
ATOM 746 C C . ILE A 1 91 ? -8.572 7.561 0.178 1.00 89.25 91 ILE A C 1
ATOM 748 O O . ILE A 1 91 ? -8.552 8.792 0.207 1.00 89.25 91 ILE A O 1
ATOM 752 N N . ILE A 1 92 ? -8.015 6.865 -0.821 1.00 87.19 92 ILE A N 1
ATOM 753 C CA . ILE A 1 92 ? -7.309 7.470 -1.962 1.00 87.19 92 ILE A CA 1
ATOM 754 C C . ILE A 1 92 ? -8.241 8.391 -2.754 1.00 87.19 92 ILE A C 1
ATOM 756 O O . ILE A 1 92 ? -7.819 9.488 -3.111 1.00 87.19 92 ILE A O 1
ATOM 760 N N . TYR A 1 93 ? -9.492 8.001 -3.011 1.00 83.88 93 TYR A N 1
ATOM 761 C CA . TYR A 1 93 ? -10.457 8.842 -3.727 1.00 83.88 93 TYR A CA 1
ATOM 762 C C . TYR A 1 93 ? -10.858 10.075 -2.925 1.00 83.88 93 TYR A C 1
ATOM 764 O O . TYR A 1 93 ? -10.846 11.169 -3.483 1.00 83.88 93 TYR A O 1
ATOM 772 N N . ILE A 1 94 ? -11.153 9.925 -1.630 1.00 79.25 94 ILE A N 1
ATOM 773 C CA . ILE A 1 94 ? -11.485 11.063 -0.756 1.00 79.25 94 ILE A CA 1
ATOM 774 C C . ILE A 1 94 ? -10.333 12.074 -0.751 1.00 79.25 94 ILE A C 1
ATOM 776 O O . ILE A 1 94 ? -10.553 13.270 -0.936 1.00 79.25 94 ILE A O 1
ATOM 780 N N . TYR A 1 95 ? -9.097 11.594 -0.612 1.00 69.62 95 TYR A N 1
ATOM 781 C CA . TYR A 1 95 ? -7.925 12.462 -0.574 1.00 69.62 95 TYR A CA 1
ATOM 782 C C . TYR A 1 95 ? -7.591 13.077 -1.943 1.00 69.62 95 TYR A C 1
ATOM 784 O O . TYR A 1 95 ? -7.304 14.267 -2.041 1.00 69.62 95 TYR A O 1
ATOM 792 N N . SER A 1 96 ? -7.678 12.298 -3.024 1.00 66.19 96 SER A N 1
ATOM 793 C CA . SER A 1 96 ? -7.442 12.793 -4.391 1.00 66.19 96 SER A CA 1
ATOM 794 C C . SER A 1 96 ? -8.498 13.821 -4.816 1.00 66.19 96 SER A C 1
ATOM 796 O O . SER A 1 96 ? -8.189 14.752 -5.558 1.00 66.19 96 SER A O 1
ATOM 798 N N . PHE A 1 97 ? -9.733 13.690 -4.322 1.00 54.41 97 PHE A N 1
ATOM 799 C CA . PHE A 1 97 ? -10.794 14.678 -4.511 1.00 54.41 97 PHE A CA 1
ATOM 800 C C . PHE A 1 97 ? -10.499 15.973 -3.739 1.00 54.41 97 PHE A C 1
ATOM 802 O O . PHE A 1 97 ? -10.598 17.060 -4.301 1.00 54.41 97 PHE A O 1
ATOM 809 N N . GLN A 1 98 ? -10.040 15.872 -2.487 1.00 48.41 98 GLN A N 1
ATOM 810 C CA . GLN A 1 98 ? -9.640 17.036 -1.686 1.00 48.41 98 GLN A CA 1
ATOM 811 C C . GLN A 1 98 ? -8.401 17.749 -2.248 1.00 48.41 98 GLN A C 1
ATOM 813 O O . GLN A 1 98 ? -8.346 18.975 -2.237 1.00 48.41 98 GLN A O 1
ATOM 818 N N . SER A 1 99 ? -7.443 17.016 -2.821 1.00 44.25 99 SER A N 1
ATOM 819 C CA . SER A 1 99 ? -6.269 17.588 -3.494 1.00 44.25 99 SER A CA 1
ATOM 820 C C . SER A 1 99 ? -6.635 18.444 -4.714 1.00 44.25 99 SER A C 1
ATOM 822 O O . SER A 1 99 ? -5.969 19.449 -4.950 1.00 44.25 99 SER A O 1
ATOM 824 N N . LYS A 1 100 ? -7.712 18.121 -5.447 1.00 43.91 100 LYS A N 1
ATOM 825 C CA . LYS A 1 100 ? -8.212 18.976 -6.541 1.00 43.91 100 LYS A CA 1
ATOM 826 C C . LYS A 1 100 ? -8.822 20.293 -6.051 1.00 43.91 100 LYS A C 1
ATOM 828 O O . LYS A 1 100 ? -8.835 21.254 -6.809 1.00 43.91 100 LYS A O 1
ATOM 833 N N . HIS A 1 101 ? -9.259 20.373 -4.794 1.00 38.34 101 HIS A N 1
ATOM 834 C CA . HIS A 1 101 ? -9.760 21.614 -4.192 1.00 38.34 101 HIS A CA 1
ATOM 835 C C . HIS A 1 101 ? -8.657 22.522 -3.617 1.00 38.34 101 HIS A C 1
ATOM 837 O O . HIS A 1 101 ? -8.943 23.667 -3.283 1.00 38.34 101 HIS A O 1
ATOM 843 N N . PHE A 1 102 ? -7.402 22.060 -3.552 1.00 36.19 102 PHE A N 1
ATOM 844 C CA . PHE A 1 102 ? -6.248 22.903 -3.201 1.00 36.19 102 PHE A CA 1
ATOM 845 C C . PHE A 1 102 ? -5.586 23.581 -4.410 1.00 36.19 102 PHE A C 1
ATOM 847 O O . PHE A 1 102 ? -4.709 24.420 -4.227 1.00 36.19 102 PHE A O 1
ATOM 854 N N . TYR A 1 103 ? -6.037 23.284 -5.631 1.00 39.28 103 TYR A N 1
ATOM 855 C CA . TYR A 1 103 ? -5.694 24.049 -6.830 1.00 39.28 103 TYR A CA 1
ATOM 856 C C . TYR A 1 103 ? -6.806 25.057 -7.141 1.00 39.28 103 TYR A C 1
ATOM 858 O O . TYR A 1 103 ? -7.460 24.987 -8.178 1.00 39.28 103 TYR A O 1
ATOM 866 N N . LEU A 1 104 ? -7.035 26.004 -6.228 1.00 33.91 104 LEU A N 1
ATOM 867 C CA . LEU A 1 104 ? -7.542 27.305 -6.658 1.00 33.91 104 LEU A CA 1
ATOM 868 C C . LEU A 1 104 ? -6.365 28.026 -7.332 1.00 33.91 104 LEU A C 1
ATOM 870 O O . LEU A 1 104 ? -5.276 28.037 -6.752 1.00 33.91 104 LEU A O 1
ATOM 874 N N . PRO A 1 105 ? -6.529 28.585 -8.543 1.00 35.88 105 PRO A N 1
ATOM 875 C CA . PRO A 1 105 ? -5.477 29.384 -9.150 1.00 35.88 105 PRO A CA 1
ATOM 876 C C . PRO A 1 105 ? -5.202 30.565 -8.217 1.00 35.88 105 PRO A C 1
ATOM 878 O O . PRO A 1 105 ? -6.099 31.364 -7.945 1.00 35.88 105 PRO A O 1
ATOM 881 N N . MET A 1 106 ? -3.980 30.651 -7.688 1.00 37.91 106 MET A N 1
ATOM 882 C CA . MET A 1 106 ? -3.493 31.921 -7.166 1.00 37.91 106 MET A CA 1
ATOM 883 C C . MET A 1 106 ? -3.385 32.852 -8.368 1.00 37.91 106 MET A C 1
ATOM 885 O O . MET A 1 106 ? -2.527 32.661 -9.230 1.00 37.91 106 MET A O 1
ATOM 889 N N . ASN A 1 107 ? -4.353 33.758 -8.445 1.00 40.97 107 ASN A N 1
ATOM 890 C CA . ASN A 1 107 ? -4.342 34.923 -9.310 1.00 40.97 107 ASN A CA 1
ATOM 891 C C . ASN A 1 107 ? -3.346 35.948 -8.761 1.00 40.97 107 ASN A C 1
ATOM 893 O O . ASN A 1 107 ? -3.310 36.091 -7.515 1.00 40.97 107 ASN A O 1
#

Sequence (107 aa):
MATQPNVDLLKQYIQTLIAPEAIFPGITPRHFENEFSRTELEAIYFCLTFVVKQANPVKHQALISSFKRVHKPNLAMHWFLAAFWRQLISIIYIYSFQSKHFYLPMN

pLDDT: mean 79.63, std 17.06, range [31.34, 94.06]

Foldseek 3Di:
DPDDQPVLLLVLLLCQLVVVDPLDPPRDHDDPVDDQDPVSLQSNLVNVVVLLVQ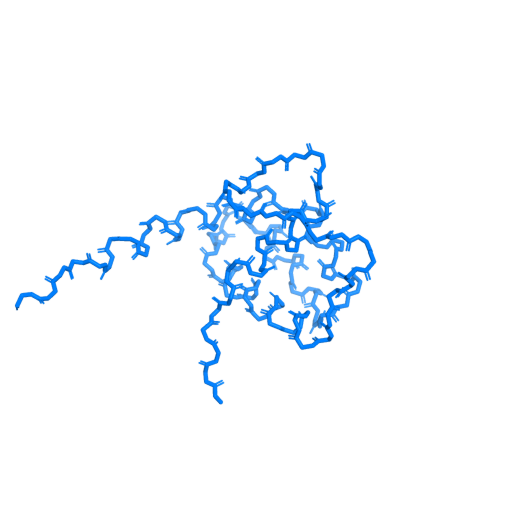DDCVVCVVLNVLNVVCPDSDVSVSVSCVVCVVVSSVSVVVVVVVVVVVPPPPD